Protein AF-A0A4U5NIN4-F1 (afdb_monomer)

Organism: Steinernema carpocapsae (NCBI:txid34508)

Secondary structure (DSSP, 8-state):
--SHHHHHHHHHHHHHS-------HHHHHHHHHHS--GGGSTTTTTB-BTTSPPBTTBPB---TT-SSS-EE-TTSBEE-SHHHHSSTT-EEGGGGG-

Radius of gyration: 22.8 Å; Cα contacts (8 Å, |Δi|>4): 144; chains: 1; bounding box: 34×49×66 Å

Foldseek 3Di:
DDPPVVVVVVVVVVVVPPPDDDPDVVVLVCVLVPPDQQCPDPQNVQFFDPVHDDDVNDTHAWRLPPCAFQKAAPVRGTGHDCNGPVDDVIGRCVVVSD

Solvent-accessible surface area (backbone atoms only — not comparable to full-atom values): 5615 Å² total; per-residue (Å²): 141,77,75,66,61,62,55,53,50,55,53,56,54,58,73,66,72,75,83,70,91,71,76,55,66,69,59,55,51,48,51,66,72,66,55,76,42,42,7,76,37,84,93,35,71,40,22,11,42,87,86,26,75,64,61,96,84,38,63,17,38,41,38,44,85,41,86,67,28,18,6,23,19,68,86,21,38,46,23,57,51,60,76,13,44,70,36,89,77,28,44,48,39,56,67,76,77,114

Sequence (98 aa):
MRPFILFVFIFAIFSTLQASDEVPVESYIRVRRSTPWHAESSVYSGKCGEASPKIDGKVAECNPNDPRKPCCSKEGICG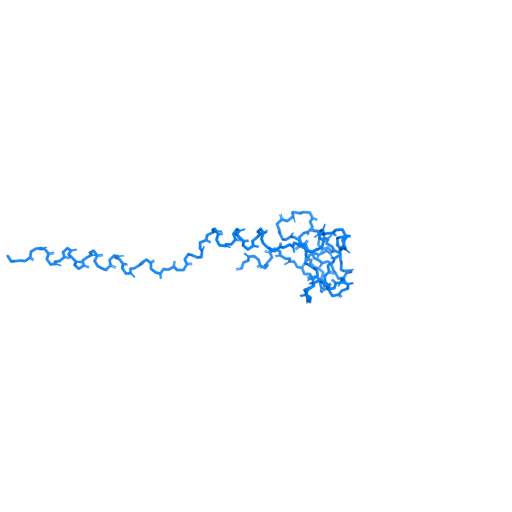HTDEFCSCKGCVDYRKKLM

Nearest PDB structures (foldseek):
  4z8i-assembly1_A  TM=8.780E-01  e=3.968E-03  Branchiostoma belcheri tsingtauense

Structure (mmCIF, N/CA/C/O backbone):
data_AF-A0A4U5NIN4-F1
#
_entry.id   AF-A0A4U5NIN4-F1
#
loop_
_atom_site.group_PDB
_atom_site.id
_atom_site.type_symbol
_atom_site.label_atom_id
_atom_site.label_alt_id
_atom_site.label_comp_id
_atom_site.label_asym_id
_atom_site.label_entity_id
_atom_site.label_seq_id
_atom_site.pdbx_PDB_ins_code
_atom_site.Cartn_x
_atom_site.Cartn_y
_atom_site.Cartn_z
_atom_site.occupancy
_atom_site.B_iso_or_equiv
_atom_site.auth_seq_id
_atom_site.auth_comp_id
_atom_site.auth_asym_id
_atom_site.auth_atom_id
_atom_site.pdbx_PDB_model_num
ATOM 1 N N . MET A 1 1 ? -21.409 36.679 -50.161 1.00 50.12 1 MET A N 1
ATOM 2 C CA . MET A 1 1 ? -22.224 35.572 -49.602 1.00 50.12 1 MET A CA 1
ATOM 3 C C . MET A 1 1 ? -21.649 34.266 -50.154 1.00 50.12 1 MET A C 1
ATOM 5 O O . MET A 1 1 ? -21.703 34.117 -51.356 1.00 50.12 1 MET A O 1
ATOM 9 N N . ARG A 1 2 ? -21.008 33.321 -49.454 1.00 49.88 2 ARG A N 1
ATOM 10 C CA . ARG A 1 2 ? -20.776 33.046 -48.025 1.00 49.88 2 ARG A CA 1
ATOM 11 C C . ARG A 1 2 ? -19.497 32.161 -47.879 1.00 49.88 2 ARG A C 1
ATOM 13 O O . ARG A 1 2 ? -19.639 30.946 -47.849 1.00 49.88 2 ARG A O 1
ATOM 20 N N . PRO A 1 3 ? -18.270 32.713 -47.771 1.00 51.38 3 PRO A N 1
ATOM 21 C CA . PRO A 1 3 ? -17.096 31.928 -47.355 1.00 51.38 3 PRO A CA 1
ATOM 22 C C . PRO A 1 3 ? -16.845 31.993 -45.835 1.00 51.38 3 PRO A C 1
ATOM 24 O O . PRO A 1 3 ? -16.192 31.123 -45.274 1.00 51.38 3 PRO A O 1
ATOM 27 N N . PHE A 1 4 ? -17.424 32.984 -45.144 1.00 48.62 4 PHE A N 1
ATOM 28 C CA . PHE A 1 4 ? -17.235 33.182 -43.701 1.00 48.62 4 PHE A CA 1
ATOM 29 C C . PHE A 1 4 ? -17.969 32.158 -42.825 1.00 48.62 4 PHE A C 1
ATOM 31 O O . PHE A 1 4 ? -17.489 31.819 -41.752 1.00 48.62 4 PHE A O 1
ATOM 38 N N . ILE A 1 5 ? -19.113 31.632 -43.275 1.00 55.22 5 ILE A N 1
ATOM 39 C CA . ILE A 1 5 ? -19.932 30.725 -42.454 1.00 55.22 5 ILE A CA 1
ATOM 40 C C . ILE A 1 5 ? -19.234 29.368 -42.273 1.00 55.22 5 ILE A C 1
ATOM 42 O O . ILE A 1 5 ? -19.238 28.828 -41.173 1.00 55.22 5 ILE A O 1
ATOM 46 N N . LEU A 1 6 ? -18.564 28.854 -43.312 1.00 55.16 6 LEU A N 1
ATOM 47 C CA . LEU A 1 6 ? -17.868 27.563 -43.254 1.00 55.16 6 LEU A CA 1
ATOM 48 C C . LEU A 1 6 ? -16.708 27.573 -42.238 1.00 55.16 6 LEU A C 1
ATOM 50 O O . LEU A 1 6 ? -16.516 26.601 -41.516 1.00 55.16 6 LEU A O 1
ATOM 54 N N . PHE A 1 7 ? -15.988 28.695 -42.126 1.00 54.25 7 PHE A N 1
ATOM 55 C CA . PHE A 1 7 ? -14.899 28.863 -41.157 1.00 54.25 7 PHE A CA 1
ATOM 56 C C . PHE A 1 7 ? -15.394 28.932 -39.705 1.00 54.25 7 PHE A C 1
ATOM 58 O O . PHE A 1 7 ? -14.756 28.364 -38.820 1.00 54.25 7 PHE A O 1
ATOM 65 N N . VAL A 1 8 ? -16.547 29.568 -39.458 1.00 56.69 8 VAL A N 1
ATOM 66 C CA . VAL A 1 8 ? -17.160 29.631 -38.116 1.00 56.69 8 VAL A CA 1
ATOM 67 C C . VAL A 1 8 ? -17.598 28.242 -37.649 1.00 56.69 8 VAL A C 1
ATOM 69 O O . VAL A 1 8 ? -17.392 27.896 -36.488 1.00 56.69 8 VAL A O 1
ATOM 72 N N . PHE A 1 9 ? -18.133 27.415 -38.553 1.00 54.69 9 PHE A N 1
ATOM 73 C CA . PHE A 1 9 ? -18.492 26.037 -38.219 1.00 54.69 9 PHE A CA 1
ATOM 74 C C . PHE A 1 9 ? -17.261 25.185 -37.902 1.00 54.69 9 PHE A C 1
ATOM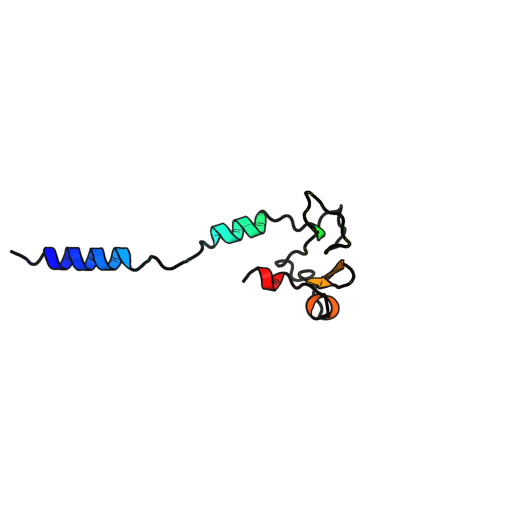 76 O O . PHE A 1 9 ? -17.276 24.493 -36.893 1.00 54.69 9 PHE A O 1
ATOM 83 N N . ILE A 1 10 ? -16.171 25.283 -38.672 1.00 57.84 10 ILE A N 1
ATOM 84 C CA . ILE A 1 10 ? -14.945 24.508 -38.400 1.00 57.84 10 ILE A CA 1
ATOM 85 C C . ILE A 1 10 ? -14.341 24.869 -37.031 1.00 57.84 10 ILE A C 1
ATOM 87 O O . ILE A 1 10 ? -13.968 23.969 -36.278 1.00 57.84 10 ILE A O 1
ATOM 91 N N . PHE A 1 11 ? -14.307 26.157 -36.666 1.00 54.78 11 PHE A N 1
ATOM 92 C CA . PHE A 1 11 ? -13.834 26.588 -35.343 1.00 54.78 11 PHE A CA 1
ATOM 93 C C . PHE A 1 11 ? -14.741 26.098 -34.202 1.00 54.78 11 PHE A C 1
ATOM 95 O O . PHE A 1 11 ? -14.231 25.629 -33.187 1.00 54.78 11 PHE A O 1
ATOM 102 N N . ALA A 1 12 ? -16.068 26.133 -34.376 1.00 55.75 12 ALA A N 1
ATOM 103 C CA . ALA A 1 12 ? -17.014 25.648 -33.367 1.00 55.75 12 ALA A CA 1
ATOM 104 C C . ALA A 1 12 ? -16.954 24.120 -33.169 1.00 55.75 12 ALA A C 1
ATOM 106 O O . ALA A 1 12 ? -17.140 23.634 -32.052 1.00 55.75 12 ALA A O 1
ATOM 107 N N . ILE A 1 13 ? -16.649 23.358 -34.227 1.00 58.25 13 ILE A N 1
ATOM 108 C CA . ILE A 1 13 ? -16.465 21.901 -34.131 1.00 58.25 13 ILE A CA 1
ATOM 109 C C . ILE A 1 13 ? -15.161 21.596 -33.373 1.00 58.25 13 ILE A C 1
ATOM 111 O O . ILE A 1 13 ? -15.148 20.729 -32.505 1.00 58.25 13 ILE A O 1
ATOM 115 N N . PHE A 1 14 ? -14.087 22.359 -33.614 1.00 55.81 14 PHE A N 1
ATOM 116 C CA . PHE A 1 14 ? -12.829 22.205 -32.871 1.00 55.81 14 PHE A CA 1
ATOM 117 C C . PHE A 1 14 ? -12.975 22.533 -31.377 1.00 55.81 14 PHE A C 1
ATOM 119 O O . PHE A 1 14 ? -12.431 21.816 -30.543 1.00 55.81 14 PHE A O 1
ATOM 126 N N . SER A 1 15 ? -13.755 23.560 -31.017 1.00 53.50 15 SER A N 1
ATOM 127 C CA . SER A 1 15 ? -13.959 23.951 -29.611 1.00 53.50 15 SER A CA 1
ATOM 128 C C . SER A 1 15 ? -14.756 22.941 -28.776 1.00 53.50 15 SER A C 1
ATOM 130 O O . SER A 1 15 ? -14.722 23.020 -27.552 1.00 53.50 15 SER A O 1
ATOM 132 N N . THR A 1 16 ? -15.476 22.003 -29.401 1.00 55.38 16 THR A N 1
ATOM 133 C CA . THR A 1 16 ? -16.284 20.994 -28.686 1.00 55.38 16 THR A CA 1
ATOM 134 C C . THR A 1 16 ? -15.613 19.620 -28.597 1.00 55.38 16 THR A C 1
ATOM 136 O O . THR A 1 16 ? -16.091 18.770 -27.851 1.00 55.38 16 THR A O 1
ATOM 139 N N . LEU A 1 17 ? -14.485 19.401 -29.288 1.00 58.59 17 LEU A N 1
ATOM 140 C CA . LEU A 1 17 ? -13.812 18.094 -29.355 1.00 58.59 17 LEU A CA 1
ATOM 141 C C . LEU A 1 17 ? -12.702 17.885 -28.300 1.00 58.59 17 LEU A C 1
ATOM 143 O O . LEU A 1 17 ? -12.009 16.876 -28.342 1.00 58.59 17 LEU A O 1
ATOM 147 N N . GLN A 1 18 ? -12.528 18.808 -27.349 1.00 57.44 18 GLN A N 1
ATOM 148 C CA . GLN A 1 18 ? -11.515 18.726 -26.276 1.00 57.44 18 GLN A CA 1
ATOM 149 C C . GLN A 1 18 ? -12.126 18.542 -24.877 1.00 57.44 18 GLN A C 1
ATOM 151 O O . GLN A 1 18 ? -11.570 18.994 -23.880 1.00 57.44 18 GLN A O 1
ATOM 156 N N . ALA A 1 19 ? -13.275 17.874 -24.784 1.00 55.50 19 ALA A N 1
ATOM 157 C CA . ALA A 1 19 ? -13.811 17.392 -23.513 1.00 55.50 19 ALA A CA 1
ATOM 158 C C . ALA A 1 19 ? -13.450 15.909 -23.335 1.00 55.50 19 ALA A C 1
ATOM 160 O O . ALA A 1 19 ? -14.310 15.039 -23.420 1.00 55.50 19 ALA A O 1
ATOM 161 N N . SER A 1 20 ? -12.164 15.614 -23.154 1.00 53.38 20 SER A N 1
ATOM 162 C CA . SER A 1 20 ? -11.681 14.270 -22.825 1.00 53.38 20 SER A CA 1
ATOM 163 C C . SER A 1 20 ? -10.804 14.343 -21.577 1.00 53.38 20 SER A C 1
ATOM 165 O O . SER A 1 20 ? -9.617 14.631 -21.674 1.00 53.38 20 SER A O 1
ATOM 167 N N . ASP A 1 21 ? -11.444 14.174 -20.419 1.00 57.84 21 ASP A N 1
ATOM 168 C CA . ASP A 1 21 ? -10.971 13.525 -19.181 1.00 57.84 21 ASP A CA 1
ATOM 169 C C . ASP A 1 21 ? -9.476 13.584 -18.792 1.00 57.84 21 ASP A C 1
ATOM 171 O O . ASP A 1 21 ? -8.933 12.621 -18.250 1.00 57.84 21 ASP A O 1
ATOM 175 N N . GLU A 1 22 ? -8.786 14.709 -18.967 1.00 55.25 22 GLU A N 1
ATOM 176 C CA . GLU A 1 22 ? -7.499 14.917 -18.297 1.00 55.25 22 GLU A CA 1
ATOM 177 C C . GLU A 1 22 ? -7.753 15.404 -16.868 1.00 55.25 22 GLU A C 1
ATOM 179 O O . GLU A 1 22 ? -7.911 16.599 -16.612 1.00 55.25 22 GLU A O 1
ATOM 184 N N . VAL A 1 23 ? -7.804 14.473 -15.907 1.00 59.38 23 VAL A N 1
ATOM 185 C CA . VAL A 1 23 ? -7.708 14.817 -14.481 1.00 59.38 23 VAL A CA 1
ATOM 186 C C . VAL A 1 23 ? -6.427 15.645 -14.308 1.00 59.38 23 VAL A C 1
ATOM 188 O O . VAL A 1 23 ? -5.335 15.116 -14.534 1.00 59.38 23 VAL A O 1
ATOM 191 N N . PRO A 1 24 ? -6.502 16.938 -13.937 1.00 57.62 24 PRO A N 1
ATOM 192 C CA . PRO A 1 24 ? -5.322 17.787 -13.916 1.00 57.62 24 PRO A CA 1
ATOM 193 C C . PRO A 1 24 ? -4.327 17.226 -12.901 1.00 57.62 24 PRO A C 1
ATOM 195 O O . PRO A 1 24 ? -4.674 17.024 -11.735 1.00 57.62 24 PRO A O 1
ATOM 198 N N . VAL A 1 25 ? -3.082 16.996 -13.328 1.00 59.12 25 VAL A N 1
ATOM 199 C CA . VAL 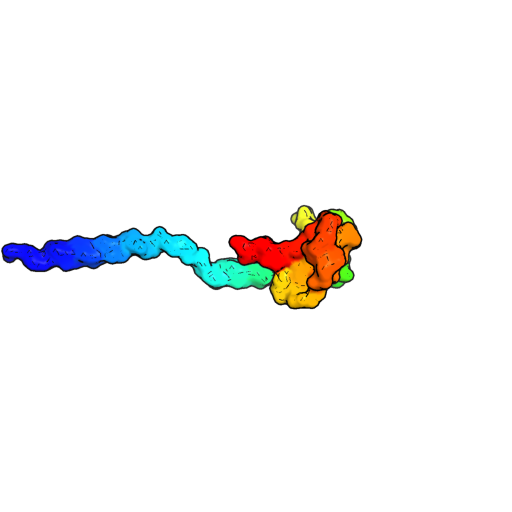A 1 25 ? -1.984 16.440 -12.508 1.00 59.12 25 VAL A CA 1
ATOM 200 C C . VAL A 1 25 ? -1.830 17.193 -11.175 1.00 59.12 25 VAL A C 1
ATOM 202 O O . VAL A 1 25 ? -1.532 16.601 -10.139 1.00 59.12 25 VAL A O 1
ATOM 205 N N . GLU A 1 26 ? -2.138 18.490 -11.164 1.00 59.00 26 GLU A N 1
ATOM 206 C CA . GLU A 1 26 ? -2.147 19.347 -9.974 1.00 59.00 26 GLU A CA 1
ATOM 207 C C . GLU A 1 26 ? -3.173 18.921 -8.900 1.00 59.00 26 GLU A C 1
ATOM 209 O O . GLU A 1 26 ? -2.950 19.109 -7.702 1.00 59.00 26 GLU A O 1
ATOM 214 N N . SER A 1 27 ? -4.306 18.335 -9.300 1.00 58.78 27 SER A N 1
ATOM 215 C CA . SER A 1 27 ? -5.325 17.822 -8.372 1.00 58.78 27 SER A CA 1
ATOM 216 C C . SER A 1 27 ? -4.859 16.536 -7.683 1.00 58.78 27 SER A C 1
ATOM 218 O O . SER A 1 27 ? -4.999 16.388 -6.470 1.00 58.78 27 SER A O 1
ATOM 220 N N . TYR A 1 28 ? -4.173 15.665 -8.420 1.00 56.12 28 TYR A N 1
ATOM 221 C CA . TYR A 1 28 ? -3.561 14.451 -7.898 1.00 56.12 28 TYR A CA 1
ATOM 222 C C . TYR A 1 28 ? -2.347 14.735 -7.000 1.00 56.12 28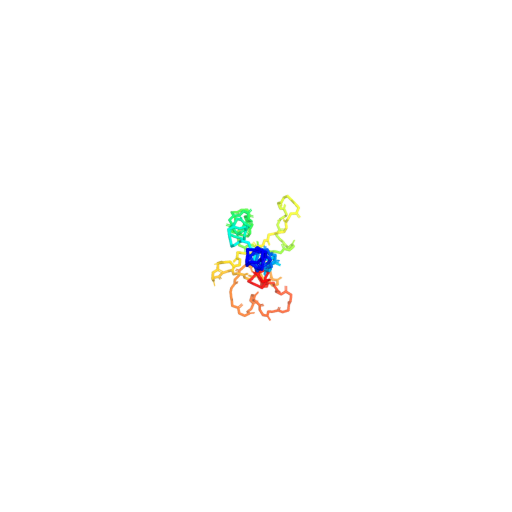 TYR A C 1
ATOM 224 O O 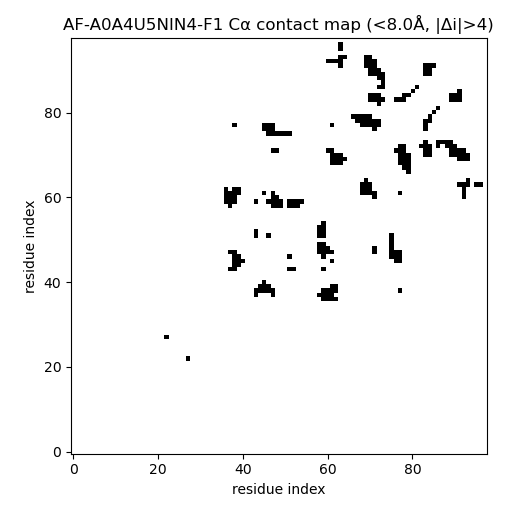. TYR A 1 28 ? -2.211 14.143 -5.930 1.00 56.12 28 TYR A O 1
ATOM 232 N N . ILE A 1 29 ? -1.502 15.707 -7.356 1.00 61.09 29 ILE A N 1
ATOM 233 C CA . ILE A 1 29 ? -0.400 16.169 -6.499 1.00 61.09 29 ILE A CA 1
ATOM 234 C C . ILE A 1 29 ? -0.930 16.758 -5.178 1.00 61.09 29 ILE A C 1
ATOM 236 O O . ILE A 1 29 ? -0.325 16.549 -4.122 1.00 61.09 29 ILE A O 1
ATOM 240 N N . ARG A 1 30 ? -2.075 17.456 -5.199 1.00 57.31 30 ARG A N 1
ATOM 241 C CA . ARG A 1 30 ? -2.724 17.940 -3.973 1.00 57.31 30 ARG A CA 1
ATOM 242 C C . ARG A 1 30 ? -3.254 16.804 -3.108 1.00 57.31 30 ARG A C 1
ATOM 244 O O . ARG A 1 30 ? -3.006 16.846 -1.908 1.00 57.31 30 ARG A O 1
ATOM 251 N N . VAL A 1 31 ? -3.874 15.765 -3.674 1.00 50.38 31 VAL A N 1
ATOM 252 C CA . VAL A 1 31 ? -4.240 14.545 -2.923 1.00 50.38 31 VAL A CA 1
ATOM 253 C C . VAL A 1 31 ? -2.991 13.884 -2.317 1.00 50.38 31 VAL A C 1
ATOM 255 O O . VAL A 1 31 ? -2.967 13.619 -1.120 1.00 50.38 31 VAL A O 1
ATOM 258 N N . ARG A 1 32 ? -1.898 13.749 -3.083 1.00 54.81 32 ARG A N 1
ATOM 259 C CA . ARG A 1 32 ? -0.614 13.178 -2.619 1.00 54.81 32 ARG A CA 1
ATOM 260 C C . ARG A 1 32 ? 0.045 13.928 -1.457 1.00 54.81 32 ARG A C 1
ATOM 262 O O . ARG A 1 32 ? 0.702 13.297 -0.635 1.00 54.81 32 ARG A O 1
ATOM 269 N N . ARG A 1 33 ? -0.077 15.259 -1.405 1.00 56.00 33 ARG A N 1
ATOM 270 C CA . ARG A 1 33 ? 0.442 16.084 -0.295 1.00 56.00 33 ARG A CA 1
ATOM 271 C C . ARG A 1 33 ? -0.523 16.193 0.886 1.00 56.00 33 ARG A C 1
ATOM 273 O O . ARG A 1 33 ? -0.088 16.564 1.970 1.00 56.00 33 ARG A O 1
ATOM 280 N N . SER A 1 34 ? -1.810 15.919 0.677 1.00 51.00 34 SER A N 1
ATOM 281 C CA . SER A 1 34 ? -2.865 16.129 1.677 1.00 51.00 34 SER A CA 1
ATOM 282 C C . SER A 1 34 ? -3.340 14.853 2.366 1.00 51.00 34 SER A C 1
ATOM 284 O O . SER A 1 34 ? -4.039 14.955 3.370 1.00 51.00 34 SER A O 1
ATOM 286 N N . THR A 1 35 ? -2.946 13.664 1.899 1.00 55.62 35 THR A N 1
ATOM 287 C CA . THR A 1 35 ? -3.069 12.430 2.680 1.00 55.62 35 THR A CA 1
ATOM 288 C C . THR A 1 35 ? -1.864 12.305 3.612 1.00 55.62 35 THR A C 1
ATOM 290 O O . THR A 1 35 ? -0.790 11.913 3.149 1.00 55.62 35 THR A O 1
ATOM 293 N N . PRO A 1 36 ? -1.982 12.625 4.915 1.00 62.16 36 PRO A N 1
ATOM 294 C CA . PRO A 1 36 ? -0.955 12.234 5.864 1.00 62.16 36 PRO A CA 1
ATOM 295 C C . PRO A 1 36 ? -0.862 10.708 5.826 1.00 62.16 36 PRO A C 1
ATOM 297 O O . PRO A 1 36 ? -1.831 10.003 6.104 1.00 62.16 36 PRO A O 1
ATOM 300 N N . TRP A 1 37 ? 0.288 10.184 5.413 1.00 70.94 37 TRP A N 1
ATOM 301 C CA . TRP A 1 37 ? 0.578 8.759 5.504 1.00 70.94 37 TRP A CA 1
ATOM 302 C C . TRP A 1 37 ? 0.725 8.440 6.979 1.00 70.94 37 TRP A C 1
ATOM 304 O O . TRP A 1 37 ? 1.751 8.703 7.603 1.00 70.94 37 TRP A O 1
ATOM 314 N N . HIS A 1 38 ? -0.368 7.968 7.560 1.00 73.12 38 HIS A N 1
ATOM 315 C CA . HIS A 1 38 ? -0.495 7.832 8.998 1.00 73.12 38 HIS A CA 1
ATOM 316 C C . HIS A 1 38 ? 0.596 6.913 9.550 1.00 73.12 38 HIS A C 1
ATOM 318 O O . HIS A 1 38 ? 1.219 7.271 10.540 1.00 73.12 38 HIS A O 1
ATOM 324 N N . ALA A 1 39 ? 0.947 5.820 8.862 1.00 74.81 39 ALA A N 1
ATOM 325 C CA . ALA A 1 39 ? 1.967 4.893 9.345 1.00 74.81 39 ALA A CA 1
ATOM 326 C C . ALA A 1 39 ? 3.334 5.550 9.634 1.00 74.81 39 ALA A C 1
ATOM 328 O O . ALA A 1 39 ? 4.071 5.063 10.483 1.00 74.81 39 ALA A O 1
ATOM 329 N N . GLU A 1 40 ? 3.681 6.665 8.985 1.00 70.25 40 GLU A N 1
ATOM 330 C CA . GLU A 1 40 ? 4.969 7.347 9.188 1.00 70.25 40 GLU A CA 1
ATOM 331 C C . GLU A 1 40 ? 4.984 8.312 10.383 1.00 70.25 40 GLU A C 1
ATOM 333 O O . GLU A 1 40 ? 6.049 8.799 10.761 1.00 70.25 40 GLU A O 1
ATOM 338 N N . SER A 1 41 ? 3.830 8.580 11.000 1.00 72.38 41 SER A N 1
ATOM 339 C CA . SER A 1 41 ? 3.739 9.398 12.212 1.00 72.38 41 SER A CA 1
ATOM 340 C C . SER A 1 41 ? 4.330 8.671 13.423 1.00 72.38 41 SER A C 1
ATOM 342 O O . SER A 1 41 ? 4.269 7.442 13.524 1.00 72.38 41 SER A O 1
ATOM 344 N N . SER A 1 42 ? 4.836 9.431 14.398 1.00 70.75 42 SER A N 1
ATOM 345 C CA . SER A 1 42 ? 5.348 8.896 15.670 1.00 70.75 42 SER A CA 1
ATOM 346 C C . SER A 1 42 ? 4.311 8.046 16.411 1.00 70.75 42 SER A C 1
ATOM 348 O O . SER A 1 42 ? 4.664 7.038 17.018 1.00 70.75 42 SER A O 1
ATOM 350 N N . VAL A 1 43 ? 3.026 8.398 16.288 1.00 73.19 43 VAL A N 1
ATOM 351 C CA . VAL A 1 43 ? 1.893 7.656 16.869 1.00 73.19 43 VAL A CA 1
ATOM 352 C C . VAL A 1 43 ? 1.815 6.225 16.329 1.00 73.19 43 VAL A C 1
ATOM 354 O O . VAL A 1 43 ? 1.417 5.307 17.042 1.00 73.19 43 VAL A O 1
ATOM 357 N N . TYR A 1 44 ? 2.224 6.032 15.077 1.00 72.81 44 TYR A N 1
ATOM 358 C CA . TYR A 1 44 ? 2.051 4.787 14.344 1.00 72.81 44 TYR A CA 1
ATOM 359 C C . TYR A 1 44 ? 3.333 3.999 14.146 1.00 72.81 44 TYR A C 1
ATOM 361 O O . TYR A 1 44 ? 3.261 2.786 13.986 1.00 72.81 44 TYR A O 1
ATOM 369 N N . SER A 1 45 ? 4.502 4.638 14.232 1.00 80.50 45 SER A N 1
ATOM 370 C CA . SER A 1 45 ? 5.803 3.954 14.268 1.00 80.50 45 SER A CA 1
ATOM 371 C C . SER A 1 45 ? 6.003 2.937 13.128 1.00 80.50 45 SER A C 1
ATOM 373 O O . SER A 1 45 ? 6.560 1.862 13.331 1.00 80.50 45 SER A O 1
ATOM 375 N N . GLY A 1 46 ? 5.511 3.237 11.925 1.00 84.94 46 GLY A N 1
ATOM 376 C CA . GLY A 1 46 ? 5.577 2.347 10.761 1.00 84.94 46 GLY A CA 1
ATOM 377 C C . GLY A 1 46 ? 4.498 1.261 10.708 1.00 84.94 46 GLY A C 1
ATOM 378 O O . GLY A 1 46 ? 4.566 0.399 9.829 1.00 84.94 46 GLY A O 1
ATOM 379 N N . LYS A 1 47 ? 3.518 1.280 11.620 1.00 89.00 47 LYS A N 1
ATOM 380 C CA . LYS A 1 47 ? 2.393 0.339 11.645 1.00 89.00 47 LYS A CA 1
ATOM 381 C C . LYS A 1 47 ? 1.254 0.778 10.736 1.00 89.00 47 LYS A C 1
ATOM 383 O O . LYS A 1 47 ? 0.904 1.956 10.671 1.00 89.00 47 LYS A O 1
ATOM 388 N N . CYS A 1 48 ? 0.625 -0.194 10.096 1.00 91.00 48 CYS A N 1
ATOM 389 C CA . CYS A 1 48 ? -0.439 -0.020 9.118 1.00 91.00 48 CYS A CA 1
ATOM 390 C C . CYS A 1 48 ? -1.557 -1.054 9.305 1.00 91.00 48 CYS A C 1
ATOM 392 O O . CYS A 1 48 ? -1.398 -2.046 10.016 1.00 91.00 48 CYS A O 1
ATOM 394 N N . GLY A 1 49 ? -2.692 -0.825 8.645 1.00 87.50 49 GLY A N 1
ATOM 395 C CA . GLY A 1 49 ? -3.839 -1.732 8.686 1.00 87.50 49 GLY A CA 1
ATOM 396 C C . GLY A 1 49 ? -4.630 -1.664 9.996 1.00 87.50 49 GLY A C 1
ATOM 397 O O . GLY A 1 49 ? -4.351 -0.849 10.875 1.00 87.50 49 GLY A O 1
ATOM 398 N N . GLU A 1 50 ? -5.648 -2.518 10.115 1.00 83.19 50 GLU A N 1
ATOM 399 C CA . GLU A 1 50 ? -6.622 -2.521 11.225 1.00 83.19 50 GLU A CA 1
ATOM 400 C C . GLU A 1 50 ? -5.993 -2.751 12.609 1.00 83.19 50 GLU A C 1
ATOM 402 O O . GLU A 1 50 ? -6.585 -2.397 13.625 1.00 83.19 50 GLU A O 1
ATOM 407 N N . ALA A 1 51 ? -4.787 -3.324 12.659 1.00 75.06 51 ALA A N 1
ATOM 408 C CA . ALA A 1 51 ? -4.031 -3.507 13.896 1.00 75.06 51 ALA A CA 1
ATOM 409 C C . ALA A 1 51 ? -3.439 -2.193 14.447 1.00 75.06 51 ALA A C 1
ATOM 411 O O . ALA A 1 51 ? -2.974 -2.148 15.587 1.00 75.06 51 ALA A O 1
ATOM 412 N N . SER A 1 52 ? -3.427 -1.128 13.643 1.00 80.44 52 SER A N 1
ATOM 413 C CA . SER A 1 52 ? -2.928 0.189 14.024 1.00 80.44 52 SER A CA 1
ATOM 414 C C . SER A 1 52 ? -4.054 1.050 14.625 1.00 80.44 52 SER A C 1
ATOM 416 O O . SER A 1 52 ? -5.198 0.938 14.176 1.00 80.44 52 SER A O 1
ATOM 418 N N . PRO A 1 53 ? -3.778 1.927 15.616 1.00 77.88 53 PRO A N 1
ATOM 419 C CA . PRO A 1 53 ? -4.784 2.841 16.162 1.00 77.88 53 PRO A CA 1
ATOM 420 C C . PRO A 1 53 ? -5.524 3.629 15.064 1.00 77.88 53 PRO A C 1
ATOM 422 O O . PRO A 1 53 ? -4.954 4.001 14.041 1.00 77.88 53 PRO A O 1
ATOM 425 N N . LYS A 1 54 ? -6.808 3.930 15.237 1.00 80.75 54 LYS A N 1
ATOM 426 C CA . LYS A 1 54 ? -7.519 4.777 14.265 1.00 80.75 54 LYS A CA 1
ATOM 427 C C . LYS A 1 54 ? -7.382 6.239 14.680 1.00 80.75 54 LYS A C 1
ATOM 429 O O . LYS A 1 54 ? -7.717 6.573 15.813 1.00 80.75 54 LYS A O 1
ATOM 434 N N . ILE A 1 55 ? -6.911 7.098 13.780 1.00 73.12 55 ILE A N 1
ATOM 435 C CA . ILE A 1 55 ? -6.958 8.558 13.944 1.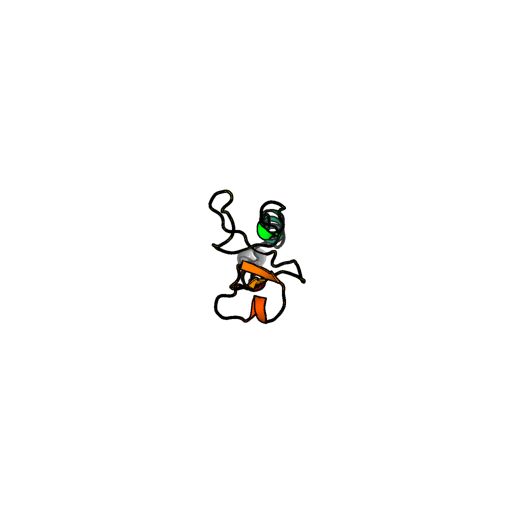00 73.12 55 ILE A CA 1
ATOM 436 C C . ILE A 1 55 ? -8.067 9.054 13.025 1.00 73.12 55 ILE A C 1
ATOM 438 O O . ILE A 1 55 ? -8.103 8.709 11.846 1.00 73.12 55 ILE A O 1
ATOM 442 N N . ASP A 1 56 ? -9.022 9.789 13.591 1.00 76.00 56 ASP A N 1
ATOM 443 C CA . ASP A 1 56 ? -10.209 10.293 12.888 1.00 76.00 56 ASP A CA 1
ATOM 444 C C . ASP A 1 56 ? -11.002 9.201 12.147 1.00 76.00 56 ASP A C 1
ATOM 446 O O . ASP A 1 56 ? -11.513 9.399 11.045 1.00 76.00 56 ASP A O 1
ATOM 450 N N . GLY A 1 57 ? -11.062 8.000 12.736 1.00 78.50 57 GLY A N 1
ATOM 451 C CA . GLY A 1 57 ? -11.730 6.837 12.144 1.00 78.50 57 GLY A CA 1
ATOM 452 C C . GLY A 1 57 ? -11.005 6.232 10.936 1.00 78.50 57 GLY A C 1
ATOM 453 O O . GLY A 1 57 ? -11.484 5.247 10.374 1.00 78.50 57 GLY A O 1
ATOM 454 N N . LYS A 1 58 ? -9.844 6.774 10.552 1.00 80.38 58 LYS A N 1
ATOM 455 C CA . LYS A 1 58 ? -9.025 6.274 9.449 1.00 80.38 58 LYS A CA 1
ATOM 456 C C . LYS A 1 58 ? -7.985 5.289 9.952 1.00 80.38 58 LYS A C 1
ATOM 458 O O . LYS A 1 58 ? -7.383 5.456 11.013 1.00 80.38 58 LYS A O 1
ATOM 463 N N . VAL A 1 59 ? -7.789 4.250 9.155 1.00 84.75 59 VAL A N 1
ATOM 464 C CA . VAL A 1 59 ? -6.767 3.231 9.374 1.00 84.75 59 VAL A CA 1
ATOM 465 C C . VAL A 1 59 ? -5.418 3.772 8.915 1.00 84.75 59 VAL A C 1
ATOM 467 O O . VAL A 1 59 ? -5.346 4.548 7.960 1.00 84.75 59 VAL A O 1
ATOM 470 N N . ALA A 1 60 ? -4.340 3.365 9.585 1.00 87.50 60 ALA A N 1
ATOM 471 C CA . ALA A 1 60 ? -3.014 3.780 9.172 1.00 87.50 60 ALA A CA 1
ATOM 472 C C . ALA A 1 60 ? -2.612 3.134 7.834 1.00 87.50 60 ALA A C 1
ATOM 474 O O . ALA A 1 60 ? -2.584 1.908 7.705 1.00 87.50 60 ALA A O 1
ATOM 475 N N . GLU A 1 61 ? -2.280 3.963 6.846 1.00 87.94 61 GLU A N 1
ATOM 476 C CA . GLU A 1 61 ? -1.8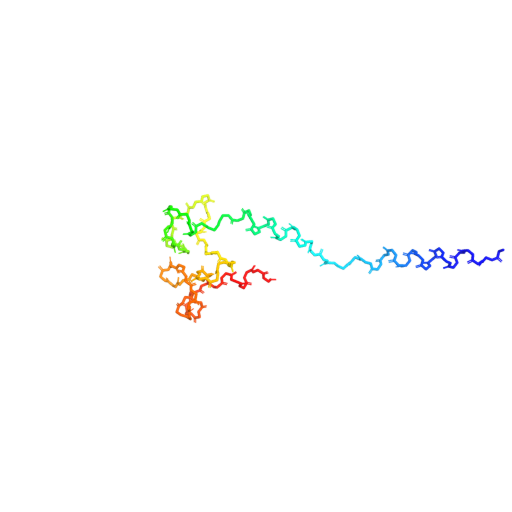25 3.537 5.517 1.00 87.94 61 GLU A CA 1
ATOM 477 C C . GLU A 1 61 ? -0.331 3.841 5.330 1.00 87.94 61 GLU A C 1
ATOM 479 O O . GLU A 1 61 ? 0.190 4.810 5.897 1.00 87.94 61 GLU A O 1
ATOM 484 N N . CYS A 1 62 ? 0.351 3.016 4.529 1.00 90.12 62 CYS A N 1
ATOM 485 C CA . CYS A 1 62 ? 1.745 3.235 4.140 1.00 90.12 62 CYS A CA 1
ATOM 486 C C . CYS A 1 62 ? 1.834 4.239 2.987 1.00 90.12 62 CYS A C 1
ATOM 488 O O . CYS A 1 62 ? 0.898 4.367 2.201 1.00 90.12 62 CYS A O 1
ATOM 490 N N . ASN A 1 63 ? 2.969 4.928 2.866 1.00 87.69 63 ASN A N 1
ATOM 491 C CA . ASN A 1 63 ? 3.182 5.915 1.815 1.00 87.69 63 ASN A CA 1
ATOM 492 C C . ASN A 1 63 ? 3.465 5.234 0.459 1.00 87.69 63 ASN A C 1
ATOM 494 O O . ASN A 1 63 ? 4.562 4.714 0.273 1.00 87.69 63 ASN A O 1
ATOM 498 N N . PRO A 1 64 ? 2.552 5.271 -0.529 1.00 87.38 64 PRO A N 1
ATOM 499 C CA . PRO A 1 64 ? 2.737 4.650 -1.837 1.00 87.38 64 PRO A CA 1
ATOM 500 C C . PRO A 1 64 ? 3.845 5.303 -2.666 1.00 87.38 64 PRO A C 1
ATOM 502 O O . PRO A 1 64 ? 4.303 4.705 -3.635 1.00 87.38 64 PRO A O 1
ATOM 505 N N . ASN A 1 65 ? 4.264 6.523 -2.314 1.00 85.38 65 ASN A N 1
ATOM 506 C CA . ASN A 1 65 ? 5.376 7.210 -2.966 1.00 85.38 65 ASN A CA 1
ATOM 507 C C . ASN A 1 65 ? 6.716 6.949 -2.267 1.00 85.38 65 ASN A C 1
ATOM 509 O O . ASN A 1 65 ? 7.749 7.331 -2.812 1.00 85.38 65 ASN A O 1
ATOM 513 N N . ASP A 1 66 ? 6.723 6.333 -1.079 1.00 86.19 66 ASP A N 1
ATOM 514 C CA . ASP A 1 66 ? 7.970 5.936 -0.435 1.00 86.19 66 ASP A CA 1
ATOM 515 C C . ASP A 1 66 ? 8.473 4.633 -1.082 1.00 86.19 66 ASP A C 1
ATOM 517 O O . ASP A 1 66 ? 7.815 3.596 -0.971 1.00 86.19 66 ASP A O 1
ATOM 521 N N . PRO A 1 67 ? 9.641 4.638 -1.749 1.00 86.31 67 PRO A N 1
ATOM 522 C CA . PRO A 1 67 ? 10.153 3.453 -2.431 1.00 86.31 67 PRO A CA 1
ATOM 523 C C . PRO A 1 67 ? 10.577 2.327 -1.473 1.00 86.31 67 PRO A C 1
ATOM 525 O O . PRO A 1 67 ? 10.731 1.188 -1.905 1.00 86.31 67 PRO A O 1
ATOM 528 N N . ARG A 1 68 ? 10.789 2.617 -0.183 1.00 90.44 68 ARG A N 1
ATOM 529 C CA . ARG A 1 68 ? 11.284 1.669 0.829 1.00 90.44 68 ARG A CA 1
ATOM 530 C C . ARG A 1 68 ? 10.174 1.021 1.647 1.00 90.44 68 ARG A C 1
ATOM 532 O O . ARG A 1 68 ? 10.391 -0.053 2.211 1.00 90.44 68 ARG A O 1
ATOM 539 N N . LYS A 1 69 ? 9.014 1.669 1.746 1.00 92.56 69 LYS A N 1
ATOM 540 C CA . LYS A 1 69 ? 7.888 1.215 2.575 1.00 92.56 69 LYS A CA 1
ATOM 541 C C . LYS A 1 69 ? 6.502 1.512 1.974 1.00 92.56 69 LYS A C 1
ATOM 543 O O . LYS A 1 69 ? 5.651 2.051 2.680 1.00 92.56 69 LYS A O 1
ATOM 548 N N . PRO A 1 70 ? 6.238 1.145 0.706 1.00 92.44 70 PRO A N 1
ATOM 549 C CA . PRO A 1 70 ? 4.950 1.406 0.077 1.00 92.44 70 PRO A CA 1
ATOM 550 C C . PRO A 1 70 ? 3.861 0.368 0.377 1.00 92.44 70 PRO A C 1
ATOM 552 O O . PRO A 1 70 ? 2.698 0.600 0.051 1.00 92.44 70 PRO A O 1
ATOM 555 N N . CYS A 1 71 ? 4.203 -0.782 0.954 1.00 94.56 71 CYS A N 1
ATOM 556 C CA . CYS A 1 71 ? 3.278 -1.893 1.159 1.00 94.56 71 CYS A CA 1
ATOM 557 C C . CYS A 1 71 ? 3.073 -2.172 2.643 1.00 94.56 71 CYS A C 1
ATOM 559 O O . CYS A 1 71 ? 4.011 -2.053 3.425 1.00 94.56 71 CYS A O 1
ATOM 561 N N . CYS A 1 72 ? 1.867 -2.588 3.017 1.00 94.38 72 CYS A N 1
ATOM 562 C CA . CYS A 1 72 ? 1.549 -3.072 4.353 1.00 94.38 72 CYS A CA 1
ATOM 563 C C . CYS A 1 72 ? 1.533 -4.596 4.375 1.00 94.38 72 CYS A C 1
ATOM 565 O O . CYS A 1 72 ? 0.765 -5.219 3.636 1.00 94.38 72 CYS A O 1
ATOM 567 N N . SER A 1 73 ? 2.354 -5.185 5.242 1.00 93.62 73 SER A N 1
ATOM 568 C CA . SER A 1 73 ? 2.363 -6.626 5.462 1.00 93.62 73 SER A CA 1
ATOM 569 C C . SER A 1 73 ? 1.122 -7.102 6.218 1.00 93.62 73 SER A C 1
ATOM 571 O O . SER A 1 73 ? 0.430 -6.321 6.872 1.00 93.62 73 SER A O 1
ATOM 573 N N . LYS A 1 74 ? 0.885 -8.419 6.216 1.00 91.50 74 LYS A N 1
ATOM 574 C CA . LYS A 1 74 ? -0.135 -9.050 7.073 1.00 91.50 74 LYS A CA 1
ATOM 575 C C . LYS A 1 74 ? 0.063 -8.794 8.574 1.00 91.50 74 LYS A C 1
ATOM 577 O O . LYS A 1 74 ? -0.901 -8.841 9.327 1.00 91.50 74 LYS A O 1
ATOM 582 N N . GLU A 1 75 ? 1.296 -8.513 8.994 1.00 90.38 75 GLU A N 1
ATOM 583 C CA . GLU A 1 75 ? 1.641 -8.193 10.385 1.00 90.38 75 GLU A CA 1
ATOM 584 C C . GLU A 1 75 ? 1.363 -6.717 10.726 1.00 90.38 75 GLU A C 1
ATOM 586 O O . GLU A 1 75 ? 1.615 -6.277 11.846 1.00 90.38 75 GLU A O 1
ATOM 591 N N . GLY A 1 76 ? 0.863 -5.930 9.765 1.00 91.88 76 GLY A N 1
ATOM 592 C CA . GLY A 1 76 ? 0.556 -4.519 9.961 1.00 91.88 76 GLY A CA 1
ATOM 593 C C . GLY A 1 76 ? 1.800 -3.639 10.023 1.00 91.88 76 GLY A C 1
ATOM 594 O O . GLY A 1 76 ? 1.816 -2.671 10.779 1.00 91.88 76 GLY A O 1
ATOM 595 N N . IL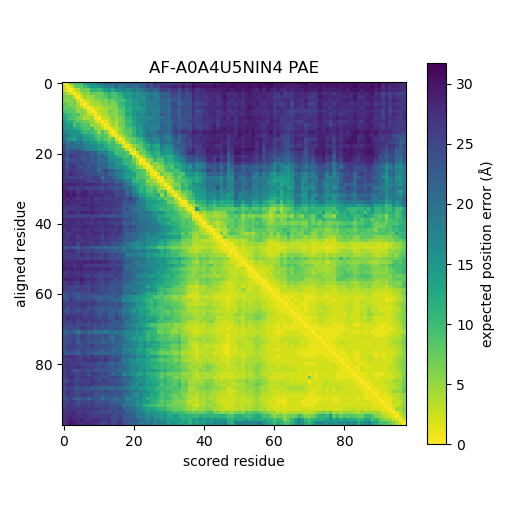E A 1 77 ? 2.847 -3.960 9.255 1.00 91.19 77 ILE A N 1
ATOM 596 C CA . ILE A 1 77 ? 4.088 -3.171 9.171 1.00 91.19 77 ILE A CA 1
ATOM 597 C C . ILE A 1 77 ? 4.344 -2.736 7.730 1.00 91.19 77 ILE A C 1
ATOM 599 O O . ILE A 1 77 ? 4.144 -3.518 6.800 1.00 91.19 77 ILE A O 1
ATOM 603 N N . CYS A 1 78 ? 4.817 -1.502 7.543 1.00 93.06 78 CYS A N 1
ATOM 604 C CA . CYS A 1 78 ? 5.180 -0.998 6.223 1.00 93.06 78 CYS A CA 1
ATOM 605 C C . CYS A 1 78 ? 6.556 -1.504 5.742 1.00 93.06 78 CYS A C 1
ATOM 607 O O . CYS A 1 78 ? 7.535 -1.463 6.486 1.00 93.06 78 CYS A O 1
ATOM 609 N N . GLY A 1 79 ? 6.652 -1.911 4.473 1.00 93.31 79 GLY A N 1
ATOM 610 C CA . GLY A 1 79 ? 7.878 -2.379 3.810 1.00 93.31 79 GLY A CA 1
ATOM 611 C C . GLY A 1 79 ? 7.716 -2.469 2.286 1.00 93.31 79 GLY A C 1
ATOM 612 O O . GLY A 1 79 ? 6.696 -2.035 1.755 1.00 93.31 79 GLY A O 1
ATOM 613 N N . HIS A 1 80 ? 8.726 -2.974 1.568 1.00 94.62 80 HIS A N 1
ATOM 614 C CA . HIS A 1 80 ? 8.749 -2.994 0.088 1.00 94.62 80 HIS A CA 1
ATOM 615 C C . HIS A 1 80 ? 9.074 -4.351 -0.548 1.00 94.62 80 HIS A C 1
ATOM 617 O O . HIS A 1 80 ? 8.966 -4.479 -1.766 1.00 94.62 80 HIS A O 1
ATOM 623 N N . THR A 1 81 ? 9.514 -5.343 0.228 1.00 94.25 81 THR A N 1
ATOM 624 C CA . THR A 1 81 ? 9.871 -6.661 -0.313 1.00 94.25 81 THR A CA 1
ATOM 625 C C . THR A 1 81 ? 8.617 -7.484 -0.617 1.00 94.25 81 THR A C 1
ATOM 627 O O . THR A 1 81 ? 7.505 -7.125 -0.219 1.00 94.25 81 THR A O 1
ATOM 630 N N . ASP A 1 82 ? 8.776 -8.618 -1.300 1.00 92.94 82 ASP A N 1
ATOM 631 C CA . ASP A 1 82 ? 7.654 -9.500 -1.650 1.00 92.94 82 ASP A CA 1
ATOM 632 C C . ASP A 1 82 ? 6.867 -9.992 -0.428 1.00 92.94 82 ASP A C 1
ATOM 634 O O . ASP A 1 82 ? 5.650 -10.151 -0.496 1.00 92.94 82 ASP A O 1
ATOM 638 N N . GLU A 1 83 ? 7.520 -10.141 0.723 1.00 91.12 83 GLU A N 1
ATOM 639 C CA . GLU A 1 83 ? 6.863 -10.487 1.989 1.00 91.12 83 GLU A CA 1
ATOM 640 C C . GLU A 1 83 ? 5.866 -9.415 2.464 1.00 91.12 83 GLU A C 1
ATOM 642 O O . GLU A 1 83 ? 4.921 -9.726 3.188 1.00 91.12 83 GLU A O 1
ATOM 647 N N . PHE A 1 84 ? 6.053 -8.163 2.036 1.00 93.69 84 PHE A N 1
ATOM 648 C CA . PHE A 1 84 ? 5.198 -7.024 2.373 1.00 93.69 84 PHE A CA 1
ATOM 649 C C . PHE A 1 84 ? 4.195 -6.687 1.272 1.00 93.69 84 PHE A C 1
ATOM 651 O O . PHE A 1 84 ? 3.128 -6.163 1.576 1.00 93.69 84 PHE A O 1
ATOM 658 N N . CYS A 1 85 ? 4.523 -6.944 0.004 1.00 94.69 85 CYS A N 1
ATOM 659 C CA . CYS A 1 85 ? 3.700 -6.530 -1.139 1.00 94.69 85 CYS A CA 1
ATOM 660 C C . CYS A 1 85 ? 2.937 -7.685 -1.808 1.00 94.69 85 CYS A C 1
ATOM 662 O O . CYS A 1 85 ? 1.864 -7.465 -2.369 1.00 94.69 85 CYS A O 1
ATOM 664 N N . SER A 1 86 ? 3.481 -8.903 -1.759 1.00 93.50 86 SER A N 1
ATOM 665 C CA . SER A 1 86 ? 3.033 -10.067 -2.542 1.00 93.50 86 SER A CA 1
ATOM 666 C C . SER A 1 86 ? 2.478 -11.200 -1.665 1.00 93.50 86 SER A C 1
ATOM 668 O O . SER A 1 86 ? 2.178 -12.286 -2.161 1.00 93.50 86 SER A O 1
ATOM 670 N N . CYS A 1 87 ? 2.317 -10.969 -0.359 1.00 92.38 87 CYS A N 1
ATOM 671 C CA . CYS A 1 87 ? 1.776 -11.961 0.565 1.00 92.38 87 CYS A CA 1
ATOM 672 C C . CYS A 1 87 ? 0.237 -12.017 0.557 1.00 92.38 87 CYS A C 1
ATOM 674 O O . CYS A 1 87 ? -0.456 -11.055 0.215 1.00 92.38 87 CYS A O 1
ATOM 676 N N . LYS A 1 88 ? -0.328 -13.137 1.022 1.00 92.94 88 LYS A N 1
ATOM 677 C CA . LYS A 1 88 ? -1.775 -13.251 1.249 1.00 92.94 88 LYS A CA 1
ATOM 678 C C . LYS A 1 88 ? -2.205 -12.298 2.372 1.00 92.94 88 LYS A C 1
ATOM 680 O O . LYS A 1 88 ? -1.786 -12.467 3.512 1.00 92.94 88 LYS A O 1
ATOM 685 N N . GLY A 1 89 ? -3.066 -11.334 2.044 1.00 89.00 89 GLY A N 1
ATOM 686 C CA . GLY A 1 89 ? -3.554 -10.317 2.986 1.00 89.00 89 GLY A CA 1
ATOM 687 C C . GLY A 1 89 ? -2.673 -9.067 3.096 1.00 89.00 89 GLY A C 1
ATOM 688 O O . GLY A 1 89 ? -3.011 -8.169 3.859 1.00 89.00 89 GLY A O 1
ATOM 689 N N . CYS A 1 90 ? -1.578 -8.988 2.335 1.00 93.44 90 CYS A N 1
ATOM 690 C CA . CYS A 1 90 ? -0.798 -7.763 2.181 1.00 93.44 90 CYS A CA 1
ATOM 691 C C . CYS A 1 90 ? -1.542 -6.723 1.324 1.00 93.44 90 CYS A C 1
ATOM 693 O O . CYS A 1 90 ? -2.330 -7.079 0.445 1.00 93.44 90 CYS A O 1
ATOM 695 N N . VAL A 1 91 ? -1.245 -5.437 1.537 1.00 92.19 91 VAL A N 1
ATOM 696 C CA . VAL A 1 91 ? -1.800 -4.318 0.758 1.00 92.19 91 VAL A CA 1
ATOM 697 C C . VAL A 1 91 ? -0.668 -3.514 0.129 1.00 92.19 91 VAL A C 1
ATOM 699 O O . VAL A 1 91 ? 0.135 -2.907 0.832 1.00 92.19 91 VAL A O 1
ATOM 702 N N . ASP A 1 92 ? -0.621 -3.473 -1.200 1.00 92.81 92 ASP A N 1
ATOM 703 C CA . ASP A 1 92 ? 0.314 -2.633 -1.953 1.00 92.81 92 ASP A CA 1
ATOM 704 C C . ASP A 1 92 ? -0.352 -1.301 -2.319 1.00 92.81 92 ASP A C 1
ATOM 706 O O . ASP A 1 92 ? -1.195 -1.242 -3.220 1.00 92.81 92 ASP A O 1
ATOM 710 N N . TYR A 1 93 ? 0.027 -0.219 -1.634 1.00 89.00 93 TYR A N 1
ATOM 711 C CA . TYR A 1 93 ? -0.591 1.090 -1.848 1.00 89.00 93 TYR A CA 1
ATOM 712 C C . TYR A 1 93 ? -0.166 1.747 -3.169 1.00 89.00 93 TYR A C 1
ATOM 714 O O . TYR A 1 93 ? -0.853 2.661 -3.624 1.00 89.00 93 TYR A O 1
ATOM 722 N N . ARG A 1 94 ? 0.893 1.275 -3.852 1.00 87.56 94 ARG A N 1
ATOM 723 C CA . ARG A 1 94 ? 1.298 1.807 -5.176 1.00 87.56 94 ARG A CA 1
ATOM 724 C C . ARG A 1 94 ? 0.218 1.596 -6.225 1.00 87.56 94 ARG A C 1
ATOM 726 O O . ARG A 1 94 ? 0.087 2.396 -7.143 1.00 87.56 94 ARG A O 1
ATOM 733 N N . LYS A 1 95 ? -0.573 0.534 -6.069 1.00 81.56 95 LYS A N 1
ATOM 734 C CA . LYS A 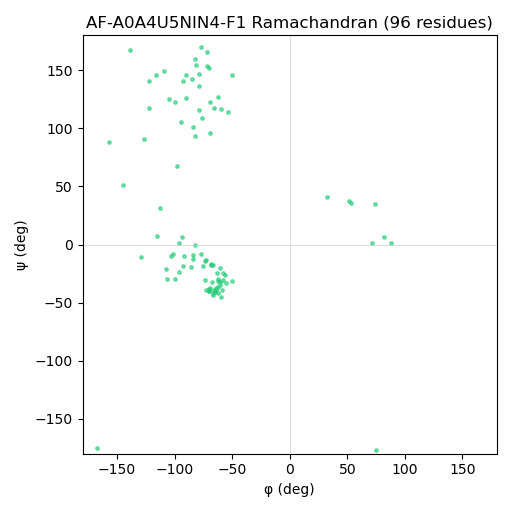1 95 ? -1.679 0.194 -6.971 1.00 81.56 95 LYS A CA 1
ATOM 735 C C . LYS A 1 95 ? -2.905 1.088 -6.774 1.00 81.56 95 LYS A C 1
ATOM 737 O O . LYS A 1 95 ? -3.732 1.162 -7.665 1.00 81.56 95 LYS A O 1
ATOM 742 N N . LYS A 1 96 ? -3.016 1.780 -5.634 1.00 70.25 96 LYS A N 1
ATOM 743 C CA . LYS A 1 96 ? -4.127 2.697 -5.304 1.00 70.25 96 LYS A CA 1
ATOM 744 C C . LYS A 1 96 ? -4.015 4.052 -6.019 1.00 70.25 96 LYS A C 1
ATOM 746 O O . LYS A 1 96 ? -4.895 4.896 -5.911 1.00 70.25 96 LYS A O 1
ATOM 751 N N . LEU A 1 97 ? -2.884 4.280 -6.680 1.00 62.06 97 LEU A N 1
ATOM 752 C CA . LEU A 1 97 ? -2.529 5.511 -7.377 1.00 62.06 97 LEU A CA 1
ATOM 753 C C . LEU A 1 97 ? -2.843 5.473 -8.884 1.00 62.06 97 LEU A C 1
ATOM 755 O O . LEU A 1 97 ? -2.532 6.459 -9.557 1.00 62.06 97 LEU A O 1
ATOM 759 N N . MET A 1 98 ? -3.411 4.363 -9.368 1.00 52.16 98 MET A N 1
ATOM 760 C CA . MET A 1 98 ? -3.932 4.127 -10.720 1.00 52.16 98 MET A CA 1
ATOM 761 C C . MET A 1 98 ? -5.457 4.103 -10.679 1.00 52.16 98 MET A C 1
ATOM 763 O O . MET A 1 98 ? -6.058 4.605 -11.649 1.00 52.16 98 MET A O 1
#

pLDDT: mean 74.11, std 15.98, range [48.62, 94.69]

InterPro domains:
  IPR001002 Chitin-binding, type 1 [SM00270] (47-90)
  IPR036861 Endochitinase-like superfamily [G3DSA:3.30.60.10] (46-93)
  IPR036861 Endochitinase-like superfamily [SSF57016] (65-91)

Mean predicted aligned error: 13.84 Å